Protein AF-W1X911-F1 (afdb_monomer_lite)

Sequence (103 aa):
KDTAEAIYVAGHHKVVYITPKIQFSIGNFTILPFELEHDVPNVGFLITDGEEKLLYITDTYYCRYTFKDVNHIMVECNHSYEILNQRVDDGCLHEKRMERLIQ

Secondary structure (DSSP, 8-state):
--HHHHTT-TT-TT-----TT--EEETTEEEEEEEEBSSS-EEEEEEE-SS-EEEEE-S-SB-----SS-SEEEE-----HHHHHHHHHTTSS-HHHHHHHH-

Foldseek 3Di:
DDPCVVVVNPPPPPDDDDDAQDWDDDVLKIKHWHFAADPDTDTWIWIDSPPAIETEAEDHPDDPDDDPRHPYYHYDDQDDPVVLVVCVVVVNDPPVVSVVSND

Radius of gyration: 17.58 Å; chains: 1; bounding box: 40×35×45 Å

pLDDT: mean 91.87, std 7.04, range [58.38, 98.5]

Structure (mmCIF, N/CA/C/O backbone):
data_AF-W1X911-F1
#
_entry.id   AF-W1X911-F1
#
loop_
_atom_site.group_PDB
_atom_site.id
_atom_site.type_symbol
_atom_site.label_atom_id
_atom_site.label_alt_id
_atom_site.label_comp_id
_atom_site.label_asym_id
_atom_site.label_entity_id
_atom_site.label_seq_id
_atom_site.pdbx_PDB_ins_code
_atom_site.Cartn_x
_atom_site.Cartn_y
_atom_site.Cartn_z
_atom_site.occupancy
_atom_site.B_iso_or_equiv
_atom_site.auth_seq_id
_atom_site.auth_comp_id
_atom_site.auth_asym_id
_atom_site.auth_atom_id
_atom_site.pdbx_PDB_model_num
ATOM 1 N N . LYS A 1 1 ? 15.093 13.286 5.833 1.00 58.38 1 LYS A N 1
ATOM 2 C CA . LYS A 1 1 ? 14.001 14.240 6.125 1.00 58.38 1 LYS A CA 1
ATOM 3 C C . LYS A 1 1 ? 12.710 13.496 5.894 1.00 58.38 1 LYS A C 1
ATOM 5 O O . LYS A 1 1 ? 12.629 12.807 4.882 1.00 58.38 1 LYS A O 1
ATOM 10 N N . ASP A 1 2 ? 11.786 13.575 6.838 1.00 81.44 2 ASP A N 1
ATOM 11 C CA . ASP A 1 2 ? 10.447 13.002 6.682 1.00 81.44 2 ASP A CA 1
ATOM 12 C C . ASP A 1 2 ? 9.695 13.741 5.555 1.00 81.44 2 ASP A C 1
ATOM 14 O O . ASP A 1 2 ? 9.992 14.909 5.277 1.00 81.44 2 ASP A O 1
ATOM 18 N N . THR A 1 3 ? 8.744 13.083 4.888 1.00 89.25 3 THR A N 1
ATOM 19 C CA . THR A 1 3 ? 7.924 13.659 3.809 1.00 89.25 3 THR A CA 1
ATOM 20 C C . THR A 1 3 ? 7.336 15.018 4.189 1.00 89.25 3 THR A C 1
ATOM 22 O O . THR A 1 3 ? 7.410 15.957 3.396 1.00 89.25 3 THR A O 1
ATOM 25 N N . ALA A 1 4 ? 6.816 15.166 5.413 1.00 92.69 4 ALA A N 1
ATOM 26 C CA . ALA A 1 4 ? 6.211 16.425 5.858 1.00 92.69 4 ALA A CA 1
ATOM 27 C C . ALA A 1 4 ? 7.231 17.577 5.945 1.00 92.69 4 ALA A C 1
ATOM 29 O O . ALA A 1 4 ? 6.908 18.729 5.642 1.00 92.69 4 ALA A O 1
ATOM 30 N N . GLU A 1 5 ? 8.473 17.279 6.332 1.00 93.19 5 GLU A N 1
ATOM 31 C CA . GLU A 1 5 ? 9.566 18.258 6.345 1.00 93.19 5 GLU A CA 1
ATOM 32 C C . GLU A 1 5 ? 10.018 18.603 4.926 1.00 93.19 5 GLU A C 1
ATOM 34 O O . GLU A 1 5 ? 10.292 19.766 4.630 1.00 93.19 5 GLU A O 1
ATOM 39 N N . ALA A 1 6 ? 10.104 17.596 4.050 1.00 92.50 6 ALA A N 1
ATOM 40 C CA . ALA A 1 6 ? 10.578 17.751 2.678 1.00 92.50 6 ALA A CA 1
ATOM 41 C C . ALA A 1 6 ? 9.680 18.680 1.849 1.00 92.50 6 ALA A C 1
ATOM 43 O O . ALA A 1 6 ? 10.188 19.422 1.011 1.00 92.50 6 ALA A O 1
ATOM 44 N N . ILE A 1 7 ? 8.371 18.674 2.119 1.00 94.19 7 ILE A N 1
ATOM 45 C CA . ILE A 1 7 ? 7.391 19.537 1.443 1.00 94.19 7 ILE A CA 1
ATOM 46 C C . ILE A 1 7 ? 6.990 20.772 2.271 1.00 94.19 7 ILE A C 1
ATOM 48 O O . ILE A 1 7 ? 6.048 21.468 1.906 1.00 94.19 7 ILE A O 1
ATOM 52 N N . TYR A 1 8 ? 7.710 21.073 3.360 1.00 94.50 8 TYR A N 1
ATOM 53 C CA . TYR A 1 8 ? 7.522 22.267 4.203 1.00 94.50 8 TYR A CA 1
ATOM 54 C C . TYR A 1 8 ? 6.139 22.395 4.871 1.00 94.50 8 TYR A C 1
ATOM 56 O O . TYR A 1 8 ? 5.646 23.501 5.083 1.00 94.50 8 TYR A O 1
AT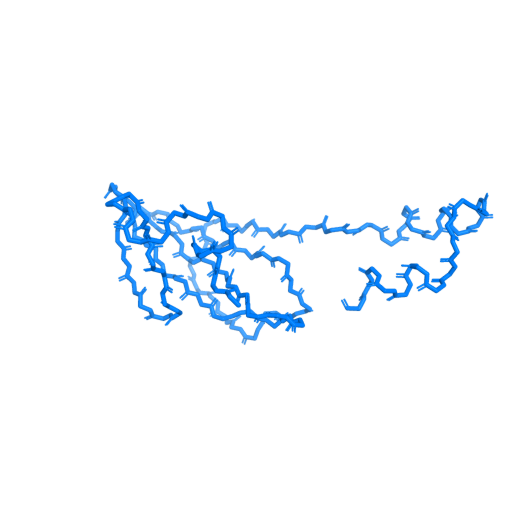OM 64 N N . VAL A 1 9 ? 5.518 21.270 5.237 1.00 95.12 9 VAL A N 1
ATOM 65 C CA . VAL A 1 9 ? 4.207 21.240 5.922 1.00 95.12 9 VAL A CA 1
ATOM 66 C C . VAL A 1 9 ? 4.270 20.656 7.333 1.00 95.12 9 VAL A C 1
ATOM 68 O O . VAL A 1 9 ? 3.235 20.494 7.975 1.00 95.12 9 VAL A O 1
ATOM 71 N N . ALA A 1 10 ? 5.462 20.335 7.839 1.00 93.31 10 ALA A N 1
ATOM 72 C CA . ALA A 1 10 ? 5.632 19.793 9.184 1.00 93.31 10 ALA A CA 1
ATOM 73 C C . ALA A 1 10 ? 4.958 20.683 10.251 1.00 93.31 10 ALA A C 1
ATOM 75 O O . ALA A 1 10 ? 5.137 21.900 10.269 1.00 93.31 10 ALA A O 1
ATOM 76 N N . GLY A 1 11 ? 4.159 20.068 11.129 1.00 91.25 11 GLY A N 1
ATOM 77 C CA . GLY A 1 11 ? 3.393 20.764 12.170 1.00 91.25 11 GLY A CA 1
ATOM 78 C C . GLY A 1 11 ? 2.088 21.420 11.698 1.00 91.25 11 GLY A C 1
ATOM 79 O O . GLY A 1 11 ? 1.343 21.951 12.522 1.00 91.25 11 GLY A O 1
ATOM 80 N N . HIS A 1 12 ? 1.761 21.379 10.402 1.00 94.06 12 HIS A N 1
ATOM 81 C CA . HIS A 1 12 ? 0.484 21.893 9.915 1.00 94.06 12 HIS A CA 1
ATOM 82 C C . HIS A 1 12 ? -0.677 21.000 10.389 1.00 94.06 12 HIS A C 1
ATOM 84 O O . HIS A 1 12 ? -0.641 19.784 10.235 1.00 94.06 12 HIS A O 1
ATOM 90 N N . HIS A 1 13 ? -1.754 21.604 10.901 1.00 90.81 13 HIS A N 1
ATOM 91 C CA . HIS A 1 13 ? -2.895 20.912 11.535 1.00 90.81 13 HIS A CA 1
ATOM 92 C C . HIS A 1 13 ? -3.634 19.881 10.658 1.00 90.81 13 HIS A C 1
ATOM 94 O O . HIS A 1 13 ? -4.435 19.106 11.167 1.00 90.81 13 HIS A O 1
ATOM 100 N N . LYS A 1 14 ? -3.407 19.897 9.340 1.00 89.81 14 LYS A N 1
ATOM 101 C CA . LYS A 1 14 ? -3.989 18.938 8.382 1.00 89.81 14 LYS A CA 1
ATOM 102 C C . LYS A 1 14 ? -3.078 17.754 8.061 1.00 89.81 14 LYS A C 1
ATOM 104 O O . LYS A 1 14 ? -3.486 16.876 7.309 1.00 89.81 14 LYS A O 1
ATOM 109 N N . VAL A 1 15 ? -1.842 17.753 8.556 1.00 92.25 15 VAL A N 1
ATOM 110 C CA . VAL A 1 15 ? -0.909 16.652 8.319 1.00 92.25 15 VAL A CA 1
ATOM 111 C C . VAL A 1 15 ? -1.302 15.482 9.202 1.00 92.25 15 VAL A C 1
ATOM 113 O O . VAL A 1 15 ? -1.433 15.622 10.416 1.00 92.25 15 VAL A O 1
ATOM 116 N N . VAL A 1 16 ? -1.471 14.324 8.575 1.00 91.25 16 VAL A N 1
ATOM 117 C CA . VAL A 1 16 ? -1.693 13.056 9.263 1.00 91.25 16 VAL A CA 1
ATOM 118 C C . VAL A 1 16 ? -0.381 12.292 9.236 1.00 91.25 16 VAL A C 1
ATOM 120 O O . VAL A 1 16 ? 0.065 11.844 8.183 1.00 91.25 16 VAL A O 1
ATOM 123 N N . TYR A 1 17 ? 0.245 12.173 10.401 1.00 92.06 17 TYR A N 1
ATOM 124 C CA . TYR A 1 17 ? 1.427 11.340 10.571 1.00 92.06 17 TYR A CA 1
ATOM 125 C C . TYR A 1 17 ? 0.982 9.893 10.737 1.00 92.06 17 TYR A C 1
ATOM 127 O O . TYR A 1 17 ? 0.187 9.579 11.623 1.00 92.06 17 TYR A O 1
ATOM 135 N N . ILE A 1 18 ? 1.488 9.021 9.873 1.00 94.00 18 ILE A N 1
ATOM 136 C CA . ILE A 1 18 ? 1.161 7.599 9.887 1.00 94.00 18 ILE A CA 1
ATOM 137 C C . ILE A 1 18 ? 2.316 6.813 10.496 1.00 94.00 18 ILE A C 1
ATOM 139 O O . ILE A 1 18 ? 3.485 7.127 10.292 1.00 94.00 18 ILE A O 1
ATOM 143 N N . THR A 1 19 ? 1.989 5.782 11.264 1.00 94.38 19 THR A N 1
ATOM 144 C CA . THR A 1 19 ? 2.966 4.835 11.805 1.00 94.38 19 THR A CA 1
ATOM 145 C C . THR A 1 19 ? 2.493 3.434 11.448 1.00 94.38 19 THR A C 1
ATOM 147 O O . THR A 1 19 ? 1.336 3.119 11.736 1.00 94.38 19 THR A O 1
ATOM 150 N N . PRO A 1 20 ? 3.335 2.594 10.820 1.00 96.00 20 PRO A N 1
ATOM 151 C CA . PRO A 1 20 ? 2.960 1.225 10.493 1.00 96.00 20 PRO A CA 1
ATOM 152 C C . PRO A 1 20 ? 2.383 0.491 11.703 1.00 96.00 20 PRO A C 1
ATOM 154 O O . PRO A 1 20 ? 2.853 0.656 12.829 1.00 96.00 20 PRO A O 1
ATOM 157 N N . LYS A 1 21 ? 1.351 -0.318 11.459 1.00 96.25 21 LYS A N 1
ATOM 158 C CA . LYS A 1 21 ? 0.607 -1.104 12.453 1.00 96.25 21 LYS A CA 1
ATOM 159 C C . LYS A 1 21 ? -0.209 -0.290 13.463 1.00 96.25 21 LYS A C 1
ATOM 161 O O . LYS A 1 21 ? -0.869 -0.889 14.309 1.00 96.25 21 LYS A O 1
ATOM 166 N N . ILE A 1 22 ? -0.224 1.040 13.363 1.00 97.62 22 ILE A N 1
ATOM 167 C CA . ILE A 1 22 ? -1.104 1.900 14.158 1.00 97.62 22 ILE A CA 1
ATOM 168 C C . ILE A 1 22 ? -2.279 2.333 13.288 1.00 97.62 22 ILE A C 1
ATOM 170 O O . ILE A 1 22 ? -2.125 3.072 12.318 1.00 97.62 22 ILE A O 1
ATOM 174 N N . GLN A 1 23 ? -3.461 1.843 13.646 1.00 97.19 23 GLN A N 1
ATOM 175 C CA . GLN A 1 23 ? -4.697 2.147 12.944 1.00 97.19 23 GLN A CA 1
ATOM 176 C C . GLN A 1 23 ? -5.179 3.566 13.261 1.00 97.19 23 GLN A C 1
ATOM 178 O O . GLN A 1 23 ? -5.052 4.045 14.389 1.00 97.19 23 GLN A O 1
ATOM 183 N N . PHE A 1 24 ? -5.777 4.219 12.271 1.00 97.31 24 PHE A N 1
ATOM 184 C CA . PHE A 1 24 ? -6.447 5.506 12.434 1.00 97.31 24 PHE A CA 1
ATOM 185 C C . PHE A 1 24 ? -7.685 5.575 11.540 1.00 97.31 24 PHE A C 1
ATOM 187 O O . PHE A 1 24 ? -7.886 4.721 10.675 1.00 97.31 24 PHE A O 1
ATOM 194 N N . SER A 1 25 ? -8.514 6.597 11.740 1.00 96.75 25 SER A N 1
ATOM 195 C CA . SER A 1 25 ? -9.738 6.785 10.964 1.00 96.75 25 SER A CA 1
ATOM 196 C C . SER A 1 25 ? -9.754 8.139 10.268 1.00 96.75 25 SER A C 1
ATOM 198 O O . SER A 1 25 ? -9.339 9.149 10.839 1.00 96.75 25 SER A O 1
ATOM 200 N N . ILE A 1 26 ? -10.262 8.160 9.037 1.00 94.94 26 ILE A N 1
ATOM 201 C CA . ILE A 1 26 ? -10.567 9.378 8.281 1.00 94.94 26 ILE A CA 1
ATOM 202 C C . ILE A 1 26 ? -12.001 9.248 7.769 1.00 94.94 26 ILE A C 1
ATOM 204 O O . ILE A 1 26 ? -12.296 8.413 6.915 1.00 94.94 26 ILE A O 1
ATOM 208 N N . GLY A 1 27 ? -12.901 10.083 8.291 1.00 95.31 27 GLY A N 1
ATOM 209 C CA . GLY A 1 27 ? -14.331 9.949 8.017 1.00 95.31 27 GLY A CA 1
ATOM 210 C C . GLY A 1 27 ? -14.839 8.574 8.458 1.00 95.31 27 GLY A C 1
ATOM 211 O O . GLY A 1 27 ? -14.624 8.180 9.601 1.00 95.31 27 GLY A O 1
ATOM 212 N N . ASN A 1 28 ? -15.469 7.845 7.537 1.00 96.69 28 ASN A N 1
ATOM 213 C CA . ASN A 1 28 ? -15.996 6.499 7.785 1.00 96.69 28 ASN A CA 1
ATOM 214 C C . ASN A 1 28 ? -14.965 5.390 7.534 1.00 96.69 28 ASN A C 1
ATOM 216 O O . ASN A 1 28 ? -15.255 4.221 7.766 1.00 96.69 28 ASN A O 1
ATOM 220 N N . PHE A 1 29 ? -13.769 5.736 7.054 1.00 97.81 29 PHE A N 1
ATOM 221 C CA . PHE A 1 29 ? -12.740 4.752 6.761 1.00 97.81 29 PHE A CA 1
ATOM 222 C C . PHE A 1 29 ? -11.852 4.522 7.967 1.00 97.81 29 PHE A C 1
ATOM 224 O O . PHE A 1 29 ? -11.370 5.463 8.600 1.00 97.81 29 PHE A O 1
ATOM 231 N N . THR A 1 30 ? -11.571 3.254 8.220 1.00 98.12 30 THR A N 1
ATOM 232 C CA . THR A 1 30 ? -10.550 2.810 9.150 1.00 98.12 30 THR A CA 1
ATOM 233 C C . THR A 1 30 ? -9.362 2.285 8.351 1.00 98.12 30 THR A C 1
ATOM 235 O O . THR A 1 30 ? -9.512 1.425 7.484 1.00 98.12 30 THR A O 1
ATOM 238 N N . ILE A 1 31 ? -8.181 2.833 8.624 1.00 98.38 31 ILE A N 1
ATOM 239 C CA . ILE A 1 31 ? -6.971 2.667 7.821 1.00 98.38 31 ILE A CA 1
ATOM 240 C C . ILE A 1 31 ? -5.881 2.061 8.702 1.00 98.38 31 ILE A C 1
ATOM 242 O O . ILE A 1 31 ? -5.510 2.628 9.729 1.00 98.38 31 ILE A O 1
ATOM 246 N N . LEU A 1 32 ? -5.360 0.909 8.289 1.00 98.06 32 LEU A N 1
ATOM 247 C CA . LEU A 1 32 ? -4.214 0.244 8.897 1.00 98.06 32 LEU A CA 1
ATOM 248 C C . LEU A 1 32 ? -3.031 0.281 7.918 1.00 98.06 32 LEU A C 1
ATOM 250 O O . LEU A 1 32 ? -3.004 -0.510 6.972 1.00 98.06 32 LEU A O 1
ATOM 254 N N . PRO A 1 33 ? -2.052 1.177 8.118 1.00 97.94 33 PRO A N 1
ATOM 255 C CA . PRO A 1 33 ? -0.802 1.129 7.375 1.00 97.94 33 PRO A CA 1
ATOM 256 C C . PRO A 1 33 ? 0.046 -0.068 7.829 1.00 97.94 33 PRO A C 1
ATOM 258 O O . PRO A 1 33 ? 0.040 -0.431 9.008 1.00 97.94 33 PRO A O 1
ATOM 261 N N . PHE A 1 34 ? 0.819 -0.658 6.926 1.00 97.62 34 PHE A N 1
ATOM 262 C CA . PHE A 1 34 ? 1.777 -1.728 7.224 1.00 97.62 34 PHE A CA 1
ATOM 263 C C . PHE A 1 34 ? 3.041 -1.558 6.384 1.00 97.62 34 PHE A C 1
ATOM 265 O O . PHE A 1 34 ? 3.018 -0.908 5.343 1.00 97.62 34 PHE A O 1
ATOM 272 N N . GLU A 1 35 ? 4.154 -2.117 6.849 1.00 97.06 35 GLU A N 1
ATOM 273 C CA . GLU A 1 35 ? 5.444 -1.983 6.174 1.00 97.06 35 GLU A CA 1
ATOM 274 C C . GLU A 1 35 ? 5.464 -2.735 4.835 1.00 97.06 35 GLU A C 1
ATOM 276 O O . GLU A 1 35 ? 4.930 -3.840 4.716 1.00 97.06 35 GLU A O 1
ATOM 281 N N . LEU A 1 36 ? 6.117 -2.149 3.838 1.00 96.06 36 LEU A N 1
ATOM 282 C CA . LEU A 1 36 ? 6.434 -2.805 2.572 1.00 96.06 36 LEU A CA 1
ATOM 283 C C . LEU A 1 36 ? 7.948 -2.860 2.364 1.00 96.06 36 LEU A C 1
ATOM 285 O O . LEU A 1 36 ? 8.699 -2.104 2.980 1.00 96.06 36 LEU A O 1
ATOM 289 N N . GLU A 1 37 ? 8.392 -3.772 1.500 1.00 92.56 37 GLU A N 1
ATOM 290 C CA . GLU A 1 37 ? 9.809 -3.938 1.177 1.00 92.56 37 GLU A CA 1
ATOM 291 C C . GLU A 1 37 ? 10.175 -3.055 -0.016 1.00 92.56 37 GLU A C 1
ATOM 293 O O . GLU A 1 37 ? 9.677 -3.275 -1.122 1.00 92.56 37 GLU A O 1
ATOM 298 N N . HIS A 1 38 ? 11.027 -2.059 0.213 1.00 89.62 38 HIS A N 1
ATOM 299 C CA . HIS A 1 38 ? 11.558 -1.160 -0.811 1.00 89.62 38 HIS A CA 1
ATOM 300 C C . HIS A 1 38 ? 12.928 -0.615 -0.359 1.00 89.62 38 HIS A C 1
ATOM 302 O O . HIS A 1 38 ? 13.322 -0.800 0.796 1.00 89.62 38 HIS A O 1
ATOM 308 N N . ASP A 1 39 ? 13.675 0.055 -1.241 1.00 86.69 39 ASP A N 1
ATOM 309 C CA . ASP A 1 39 ? 14.966 0.690 -0.897 1.00 86.69 39 ASP A CA 1
ATOM 310 C C . ASP A 1 39 ? 14.859 1.840 0.128 1.00 86.69 39 ASP A C 1
ATOM 312 O O . ASP A 1 39 ? 15.851 2.218 0.759 1.00 86.69 39 ASP A O 1
ATOM 316 N N . VAL A 1 40 ? 13.653 2.369 0.331 1.00 88.31 40 VAL A N 1
ATOM 317 C CA . VAL A 1 40 ? 13.319 3.432 1.279 1.00 88.31 40 VAL A CA 1
ATOM 318 C C . VAL A 1 40 ? 12.128 3.012 2.140 1.00 88.31 40 VAL A C 1
ATOM 320 O O . VAL A 1 40 ? 11.367 2.131 1.738 1.00 88.31 40 VAL A O 1
ATOM 323 N N . PRO A 1 41 ? 11.921 3.630 3.321 1.00 89.94 41 PRO A N 1
ATOM 324 C CA . PRO A 1 41 ? 10.725 3.379 4.116 1.00 89.94 41 PRO A CA 1
ATOM 325 C C . PRO A 1 41 ? 9.459 3.566 3.275 1.00 89.94 41 PRO A C 1
ATOM 327 O O . PRO A 1 41 ? 9.186 4.670 2.803 1.00 89.94 41 PRO A O 1
ATOM 330 N N . ASN A 1 42 ? 8.696 2.489 3.107 1.00 92.50 42 ASN A N 1
ATOM 331 C CA . ASN A 1 42 ? 7.452 2.493 2.356 1.00 92.50 42 ASN A CA 1
ATOM 332 C C . ASN A 1 42 ? 6.358 1.709 3.094 1.00 92.50 42 ASN A C 1
ATOM 334 O O . ASN A 1 42 ? 6.633 0.871 3.961 1.00 92.50 42 ASN A O 1
ATOM 338 N N . VAL A 1 43 ? 5.104 2.017 2.773 1.00 96.00 43 VAL A N 1
ATOM 339 C CA . VAL A 1 43 ? 3.927 1.457 3.432 1.00 96.00 43 VAL A CA 1
ATOM 340 C C . VAL A 1 43 ? 2.821 1.120 2.442 1.00 96.00 43 VAL A C 1
ATOM 342 O O . VAL A 1 43 ? 2.556 1.861 1.496 1.00 96.00 43 VAL A O 1
ATOM 345 N N . GLY A 1 44 ? 2.142 0.010 2.716 1.00 97.62 44 GLY A N 1
ATOM 346 C CA . GLY A 1 44 ? 0.847 -0.334 2.142 1.00 97.62 44 GLY A CA 1
ATOM 347 C C . GLY A 1 44 ? -0.271 -0.025 3.132 1.00 97.62 44 GLY A C 1
ATOM 348 O O . GLY A 1 44 ? -0.020 0.279 4.301 1.00 97.62 44 GLY A O 1
ATOM 349 N N . PHE A 1 45 ? -1.518 -0.111 2.675 1.00 98.19 45 PHE A N 1
ATOM 350 C CA . PHE A 1 45 ? -2.686 0.239 3.477 1.00 98.19 45 PHE A CA 1
ATOM 351 C C . PHE A 1 45 ? -3.768 -0.825 3.375 1.00 98.19 45 PHE A C 1
ATOM 353 O O . PHE A 1 45 ? -4.158 -1.238 2.287 1.00 98.19 45 PHE A O 1
ATOM 360 N N . LEU A 1 46 ? -4.292 -1.237 4.523 1.00 98.25 46 LEU A N 1
ATOM 361 C CA . LEU A 1 46 ? -5.533 -1.987 4.610 1.00 98.25 46 LEU A CA 1
ATOM 362 C C . LEU A 1 46 ? -6.628 -1.022 5.054 1.00 98.25 46 LEU A C 1
ATOM 364 O O . LEU A 1 46 ? -6.571 -0.475 6.155 1.00 98.25 46 LEU A O 1
ATOM 368 N N . ILE A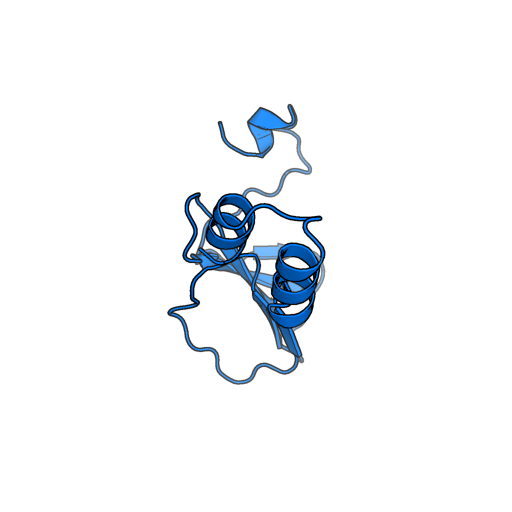 1 47 ? -7.595 -0.782 4.182 1.00 98.38 47 ILE A N 1
ATOM 369 C CA . ILE A 1 47 ? -8.627 0.237 4.348 1.00 98.38 47 ILE A CA 1
ATOM 370 C C . ILE A 1 47 ? -9.976 -0.467 4.404 1.00 98.38 47 ILE A C 1
ATOM 372 O O . ILE A 1 47 ? -10.237 -1.372 3.617 1.00 98.38 47 ILE A O 1
ATOM 376 N N . THR A 1 48 ? -10.841 -0.068 5.326 1.00 98.06 48 THR A N 1
ATOM 377 C CA . THR A 1 48 ? -12.206 -0.596 5.414 1.00 98.06 48 THR A CA 1
ATOM 378 C C . THR A 1 48 ? -13.185 0.492 5.816 1.00 98.06 48 THR A C 1
ATOM 380 O O . THR A 1 48 ? -12.830 1.390 6.578 1.00 98.06 48 THR A O 1
ATOM 383 N N . ASP A 1 49 ? -14.410 0.413 5.315 1.00 97.31 49 ASP A N 1
ATOM 384 C CA . ASP A 1 49 ? -15.554 1.215 5.767 1.00 97.31 49 ASP A CA 1
ATOM 385 C C . ASP A 1 49 ? -16.428 0.477 6.802 1.00 97.31 49 ASP A C 1
ATOM 387 O O . ASP A 1 49 ? -17.441 1.006 7.253 1.00 97.31 49 ASP A O 1
ATOM 391 N N . GLY A 1 50 ? -16.018 -0.731 7.207 1.00 96.00 50 GLY A N 1
ATOM 392 C CA . GLY A 1 50 ? -16.767 -1.622 8.094 1.00 96.00 50 GLY A CA 1
ATOM 393 C C . GLY A 1 50 ? -17.535 -2.728 7.365 1.00 96.00 50 GLY A C 1
ATOM 394 O O . GLY A 1 50 ? -17.865 -3.728 8.002 1.00 96.00 50 GLY A O 1
ATOM 395 N N . GLU A 1 51 ? -17.761 -2.597 6.056 1.00 97.00 51 GLU A N 1
ATOM 396 C CA . GLU A 1 51 ? -18.447 -3.598 5.229 1.00 97.00 51 GLU A CA 1
ATOM 397 C C . GLU A 1 51 ? -17.486 -4.245 4.228 1.00 97.00 51 GLU A C 1
ATOM 399 O O . GLU A 1 51 ? -17.378 -5.473 4.170 1.00 97.00 51 GLU A O 1
ATOM 404 N N . GLU A 1 52 ? -16.739 -3.427 3.486 1.00 97.75 52 GLU A N 1
ATOM 405 C CA . GLU A 1 52 ? -15.746 -3.875 2.516 1.00 97.75 52 GLU A CA 1
ATOM 406 C C . GLU A 1 52 ? -14.321 -3.542 2.962 1.00 97.75 52 GLU A C 1
ATOM 408 O O . GLU A 1 52 ? -14.054 -2.626 3.749 1.00 97.75 52 GLU A O 1
ATOM 413 N N . LYS A 1 53 ? -13.367 -4.316 2.443 1.00 98.31 53 LYS A N 1
ATOM 414 C CA . LYS A 1 53 ? -11.943 -4.171 2.726 1.00 98.31 53 LYS A CA 1
ATOM 415 C C . LYS A 1 53 ? -11.146 -4.040 1.438 1.00 98.31 53 LYS A C 1
ATOM 417 O O . LYS A 1 53 ? -11.145 -4.939 0.597 1.00 98.31 53 LYS A O 1
ATOM 422 N N . LEU A 1 54 ? -10.431 -2.930 1.327 1.00 98.38 54 LEU A N 1
ATOM 423 C CA . LEU A 1 54 ? -9.473 -2.631 0.277 1.00 98.38 54 LEU A CA 1
ATOM 424 C C . LEU A 1 54 ? -8.053 -2.863 0.799 1.00 98.38 54 LEU A C 1
ATOM 426 O O . LEU A 1 54 ? -7.633 -2.261 1.787 1.00 98.38 54 LEU A O 1
ATOM 430 N N . LEU A 1 55 ? -7.297 -3.704 0.104 1.00 98.44 55 LEU A N 1
ATOM 431 C CA . LEU A 1 55 ? -5.851 -3.796 0.243 1.00 98.44 55 LEU A CA 1
ATOM 432 C C . LEU A 1 55 ? -5.199 -2.925 -0.830 1.00 98.44 55 LEU A C 1
ATOM 434 O O . LEU A 1 55 ? -5.344 -3.208 -2.017 1.00 98.44 55 LEU A O 1
ATOM 438 N N . TYR A 1 56 ? -4.468 -1.896 -0.415 1.00 98.06 56 TYR A N 1
ATOM 439 C CA . TYR A 1 56 ? -3.669 -1.061 -1.301 1.00 98.06 56 TYR A CA 1
ATOM 440 C C . TYR A 1 56 ? -2.174 -1.318 -1.083 1.00 98.06 56 TYR A C 1
ATOM 442 O O . TYR A 1 56 ? -1.630 -1.039 -0.013 1.00 98.06 56 TYR A O 1
ATOM 450 N N . ILE A 1 57 ? -1.523 -1.867 -2.105 1.00 97.25 57 ILE A N 1
ATOM 451 C CA . ILE A 1 57 ? -0.088 -2.143 -2.165 1.00 97.25 57 ILE A CA 1
ATOM 452 C C . ILE A 1 57 ? 0.558 -1.078 -3.051 1.00 97.25 57 ILE A C 1
ATOM 454 O O . ILE A 1 57 ? 0.277 -1.009 -4.247 1.00 97.25 57 ILE A O 1
ATOM 458 N N . THR A 1 58 ? 1.396 -0.240 -2.450 1.00 94.69 58 THR A N 1
ATOM 459 C CA . THR A 1 58 ? 2.260 0.712 -3.163 1.00 94.69 58 THR A CA 1
ATOM 460 C C . THR A 1 58 ? 3.523 0.003 -3.666 1.00 94.69 58 THR A C 1
ATOM 462 O O . THR A 1 58 ? 3.678 -1.203 -3.452 1.00 94.69 58 THR A O 1
ATOM 465 N N . ASP A 1 59 ? 4.415 0.744 -4.324 1.00 91.50 59 ASP A N 1
ATOM 466 C CA . ASP A 1 59 ? 5.663 0.243 -4.901 1.00 91.50 59 ASP A CA 1
ATOM 467 C C . ASP A 1 59 ? 6.455 -0.633 -3.925 1.00 91.50 59 ASP A C 1
ATOM 469 O O . ASP A 1 59 ? 6.905 -0.197 -2.862 1.00 91.50 59 ASP A O 1
ATOM 473 N N . THR A 1 60 ? 6.607 -1.909 -4.247 1.00 91.50 60 THR A N 1
ATOM 474 C CA . THR A 1 60 ? 7.300 -2.847 -3.371 1.00 91.50 60 THR A CA 1
ATOM 475 C C . THR A 1 60 ? 7.880 -3.997 -4.167 1.00 91.50 60 THR A C 1
ATOM 477 O O . THR A 1 60 ? 7.240 -4.520 -5.078 1.00 91.50 60 THR A O 1
ATOM 480 N N . TYR A 1 61 ? 9.061 -4.455 -3.756 1.00 87.94 61 TYR A N 1
ATOM 481 C CA . TYR A 1 61 ? 9.671 -5.666 -4.302 1.00 87.94 61 TYR A CA 1
ATOM 482 C C . TYR A 1 61 ? 8.841 -6.904 -3.957 1.00 87.94 61 TYR A C 1
ATOM 484 O O . TYR A 1 61 ? 8.723 -7.845 -4.740 1.00 87.94 61 TYR A O 1
ATOM 492 N N . TYR A 1 62 ? 8.287 -6.924 -2.741 1.00 88.75 62 TYR A N 1
ATOM 493 C CA . TYR A 1 62 ? 7.553 -8.062 -2.213 1.00 88.75 62 TYR A CA 1
ATOM 494 C C . TYR A 1 62 ? 6.711 -7.673 -0.995 1.00 88.75 62 TYR A C 1
ATOM 496 O O . TYR A 1 62 ? 7.170 -6.976 -0.092 1.00 88.75 62 TYR A O 1
ATOM 504 N N . CYS A 1 63 ? 5.497 -8.221 -0.905 1.00 93.69 63 CYS A N 1
ATOM 505 C CA . CYS A 1 63 ? 4.666 -8.118 0.289 1.00 93.69 63 CYS A CA 1
ATOM 506 C C . CYS A 1 63 ? 4.761 -9.403 1.126 1.00 93.69 63 CYS A C 1
ATOM 508 O O . CYS A 1 63 ? 4.266 -10.455 0.727 1.00 93.69 63 CYS A O 1
ATOM 510 N N . ARG A 1 64 ? 5.362 -9.315 2.321 1.00 94.38 64 ARG A N 1
ATOM 511 C CA . ARG A 1 64 ? 5.513 -10.460 3.246 1.00 94.38 64 ARG A CA 1
ATOM 512 C C . ARG A 1 64 ? 4.248 -10.836 4.018 1.00 94.38 64 ARG A C 1
ATOM 514 O O . ARG A 1 64 ? 4.211 -11.888 4.657 1.00 94.38 64 ARG A O 1
ATOM 521 N N . TYR A 1 65 ? 3.260 -9.952 4.036 1.00 95.56 65 TYR A N 1
ATOM 522 C CA . TYR A 1 65 ? 2.045 -10.119 4.820 1.00 95.56 65 TYR A CA 1
ATOM 523 C C . TYR A 1 65 ? 0.972 -10.846 4.014 1.00 95.56 65 TYR A C 1
ATOM 525 O O . TYR A 1 65 ? 0.924 -10.775 2.790 1.00 95.56 65 TYR A O 1
ATOM 533 N N . THR A 1 66 ? 0.083 -11.539 4.721 1.00 95.31 66 THR A N 1
ATOM 534 C CA . THR A 1 66 ? -1.104 -12.156 4.128 1.00 95.31 66 THR A CA 1
ATOM 535 C C . THR A 1 66 ? -2.346 -11.530 4.734 1.00 95.31 66 THR A C 1
ATOM 537 O O . THR A 1 66 ? -2.378 -11.198 5.921 1.00 95.31 66 THR A O 1
ATOM 540 N N . PHE A 1 67 ? -3.373 -11.364 3.909 1.00 95.81 67 PHE A N 1
ATOM 541 C CA . PHE A 1 67 ? -4.607 -10.687 4.284 1.00 95.81 67 PHE A CA 1
ATOM 542 C C . PHE A 1 67 ? -5.782 -11.625 4.033 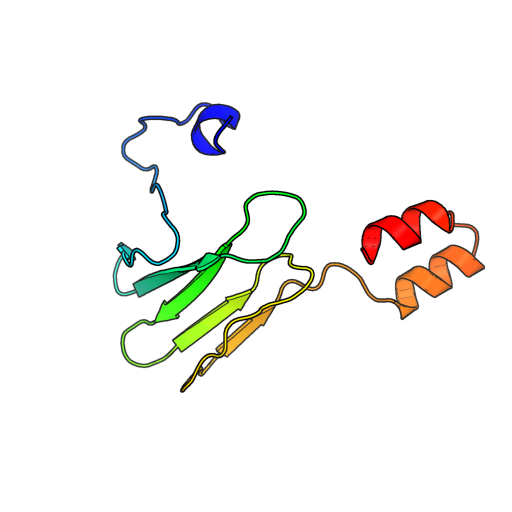1.00 95.81 67 PHE A C 1
ATOM 544 O O . PHE A 1 67 ? -5.810 -12.351 3.041 1.00 95.81 67 PHE A O 1
ATOM 551 N N . LYS A 1 68 ? -6.743 -11.626 4.956 1.00 94.56 68 LYS A N 1
ATOM 552 C CA . LYS A 1 68 ? -7.982 -12.402 4.845 1.00 94.56 68 LYS A CA 1
ATOM 553 C C . LYS A 1 68 ? -9.150 -11.468 4.590 1.00 94.56 68 LYS A C 1
ATOM 555 O O . LYS A 1 68 ? -9.125 -10.324 5.056 1.00 94.56 68 LYS A O 1
ATOM 560 N N . ASP A 1 69 ? -10.162 -11.980 3.898 1.00 95.69 69 ASP A N 1
ATOM 561 C CA . ASP A 1 69 ? -11.441 -11.301 3.674 1.00 95.69 69 ASP A CA 1
ATOM 562 C C . ASP A 1 69 ? -11.232 -9.897 3.092 1.00 95.69 69 ASP A C 1
ATOM 564 O O . ASP A 1 69 ? -11.592 -8.892 3.705 1.00 95.69 69 ASP A O 1
ATOM 568 N N . VAL A 1 70 ? -10.509 -9.838 1.971 1.00 97.56 70 VAL A N 1
ATOM 569 C CA . VAL A 1 70 ? -10.272 -8.616 1.199 1.00 97.56 70 VAL A CA 1
ATOM 570 C C . VAL A 1 70 ? -11.228 -8.625 0.013 1.00 97.56 70 VAL A C 1
ATOM 572 O O . VAL A 1 70 ? -11.263 -9.600 -0.736 1.00 97.56 70 VAL A O 1
ATOM 575 N N . ASN A 1 71 ? -11.992 -7.549 -0.148 1.00 98.50 71 ASN A N 1
ATOM 576 C CA . ASN A 1 71 ? -12.945 -7.378 -1.244 1.00 98.50 71 ASN A CA 1
ATOM 577 C C . ASN A 1 71 ? -12.238 -6.853 -2.494 1.00 98.50 71 ASN A C 1
ATOM 579 O O . ASN A 1 71 ? -12.466 -7.351 -3.592 1.00 98.50 71 ASN A O 1
ATOM 583 N N . HIS A 1 72 ? -11.344 -5.878 -2.307 1.00 98.19 72 HIS A N 1
ATOM 584 C CA . HIS A 1 72 ? -10.662 -5.181 -3.394 1.00 98.19 72 HIS A CA 1
ATOM 585 C C . HIS A 1 72 ? -9.157 -5.177 -3.166 1.00 98.19 72 HIS A C 1
ATOM 587 O O . HIS A 1 72 ? -8.693 -4.944 -2.051 1.00 98.19 72 HIS A O 1
ATOM 593 N N . ILE A 1 73 ? -8.385 -5.396 -4.228 1.00 97.75 73 ILE A N 1
ATOM 594 C CA . ILE A 1 73 ? -6.926 -5.293 -4.195 1.00 97.75 73 ILE A CA 1
ATOM 595 C C . ILE A 1 73 ? -6.501 -4.273 -5.246 1.00 97.75 73 ILE A C 1
ATOM 597 O O . ILE A 1 73 ? -6.809 -4.419 -6.427 1.00 97.75 73 ILE A O 1
ATOM 601 N N . MET A 1 74 ? -5.776 -3.251 -4.808 1.00 97.44 74 MET A N 1
ATOM 602 C CA . MET A 1 74 ? -5.111 -2.277 -5.662 1.00 97.44 74 MET A CA 1
ATOM 603 C C . MET A 1 74 ? -3.605 -2.441 -5.480 1.00 97.44 74 MET A C 1
ATOM 605 O O . MET A 1 74 ? -3.115 -2.385 -4.356 1.00 97.44 74 MET A O 1
ATOM 609 N N . VAL A 1 75 ? -2.876 -2.654 -6.572 1.00 95.06 75 VAL A N 1
ATOM 610 C CA . VAL A 1 75 ? -1.418 -2.831 -6.559 1.00 95.06 75 VAL A CA 1
ATOM 611 C C . VAL A 1 75 ? -0.801 -1.866 -7.555 1.00 95.06 75 VAL A C 1
ATOM 613 O O . VAL A 1 75 ? -1.276 -1.755 -8.686 1.00 95.06 75 VAL A O 1
ATOM 616 N N . GLU A 1 76 ? 0.247 -1.168 -7.137 1.00 92.25 76 GLU A N 1
ATOM 617 C CA . GLU A 1 76 ? 1.056 -0.347 -8.026 1.00 92.25 76 GLU A CA 1
ATOM 618 C C . GLU A 1 76 ? 1.746 -1.223 -9.085 1.00 92.25 76 GLU A C 1
ATOM 620 O O . GLU A 1 76 ? 2.322 -2.265 -8.786 1.00 92.25 76 GLU A O 1
ATOM 625 N N . CYS A 1 77 ? 1.638 -0.834 -10.354 1.00 87.00 77 CYS A N 1
ATOM 626 C CA . CYS A 1 77 ? 2.176 -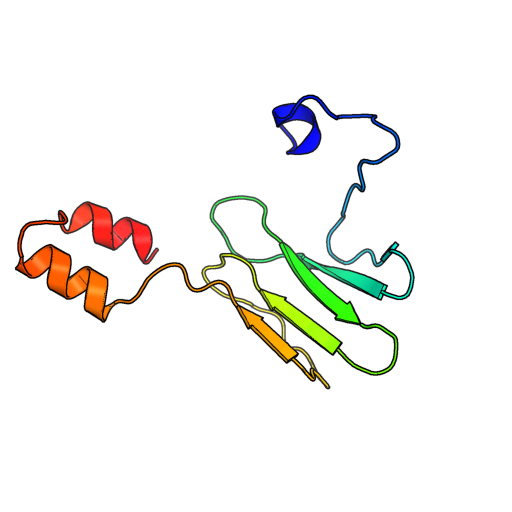1.587 -11.488 1.00 87.00 77 CYS A CA 1
ATOM 627 C C . CYS A 1 77 ? 3.099 -0.677 -12.299 1.00 87.00 77 CYS A C 1
ATOM 629 O O . CYS A 1 77 ? 2.685 -0.061 -13.281 1.00 87.00 77 CYS A O 1
ATOM 631 N N . ASN A 1 78 ? 4.354 -0.584 -11.860 1.00 83.50 78 ASN A N 1
ATOM 632 C CA . ASN A 1 78 ? 5.30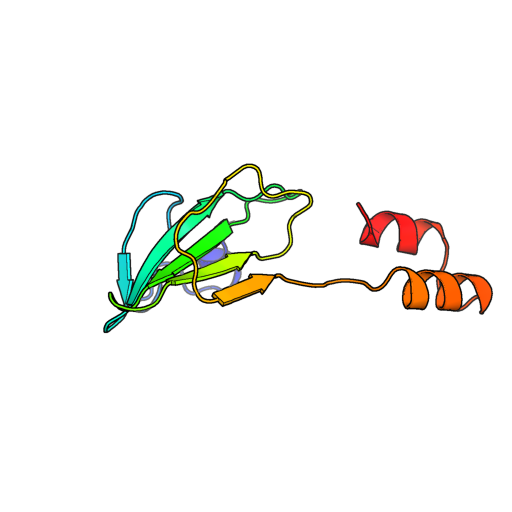4 0.420 -12.346 1.00 83.50 78 ASN A CA 1
ATOM 633 C C . ASN A 1 78 ? 5.935 0.112 -13.700 1.00 83.50 78 ASN A C 1
ATOM 635 O O . ASN A 1 78 ? 6.432 1.016 -14.377 1.00 83.50 78 ASN A O 1
ATOM 639 N N . HIS A 1 79 ? 5.901 -1.144 -14.131 1.00 78.56 79 HIS A N 1
ATOM 640 C CA . HIS A 1 79 ? 6.448 -1.525 -15.417 1.00 78.56 79 HIS A CA 1
ATOM 641 C C . HIS A 1 79 ? 5.743 -2.741 -16.014 1.00 78.56 79 HIS A C 1
ATOM 643 O O . HIS A 1 79 ? 5.248 -3.621 -15.316 1.00 78.56 79 HIS A O 1
ATOM 649 N N . SER A 1 80 ? 5.739 -2.791 -17.345 1.00 85.25 80 SER A N 1
ATOM 650 C CA . SER A 1 80 ? 5.429 -3.993 -18.112 1.00 85.25 80 SER A CA 1
ATOM 651 C C . SER A 1 80 ? 6.727 -4.519 -18.707 1.00 85.25 80 SER A C 1
ATOM 653 O O . SER A 1 80 ? 7.395 -3.798 -19.451 1.00 85.25 80 SER A O 1
ATOM 655 N N . TYR A 1 81 ? 7.073 -5.769 -18.395 1.00 85.19 81 TYR A N 1
ATOM 656 C CA . TYR A 1 81 ? 8.250 -6.436 -18.955 1.00 85.19 81 TYR A CA 1
ATOM 657 C C . TYR A 1 81 ? 8.221 -6.461 -20.481 1.00 85.19 81 TYR A C 1
ATOM 659 O O . TYR A 1 81 ? 9.242 -6.226 -21.111 1.00 85.19 81 TYR A O 1
ATOM 667 N N . GLU A 1 82 ? 7.049 -6.680 -21.076 1.00 89.38 82 GLU A N 1
ATOM 668 C CA . GLU A 1 82 ? 6.870 -6.677 -22.528 1.00 89.38 82 GLU A CA 1
ATOM 669 C C . GLU A 1 82 ? 7.243 -5.317 -23.133 1.00 89.38 82 GLU A C 1
ATOM 671 O O . GLU A 1 82 ? 8.057 -5.243 -24.050 1.00 89.38 82 GLU A O 1
ATOM 676 N N . ILE A 1 83 ? 6.719 -4.227 -22.562 1.00 88.38 83 ILE A N 1
ATOM 677 C CA . ILE A 1 83 ? 7.012 -2.864 -23.032 1.00 88.38 83 ILE A CA 1
ATOM 678 C C . ILE A 1 83 ? 8.485 -2.510 -22.800 1.00 88.38 83 ILE A C 1
ATOM 680 O O . ILE A 1 83 ? 9.095 -1.833 -23.630 1.00 88.38 83 ILE A O 1
ATOM 684 N N . LEU A 1 84 ? 9.062 -2.932 -21.671 1.00 88.25 84 LEU A N 1
ATOM 685 C CA . LEU A 1 84 ? 10.473 -2.699 -21.372 1.00 88.25 84 LEU A CA 1
ATOM 686 C C . LEU A 1 84 ? 11.384 -3.434 -22.359 1.00 88.25 84 LEU A C 1
ATOM 688 O O . LEU A 1 84 ? 12.269 -2.793 -22.920 1.00 88.25 84 LEU A O 1
ATOM 692 N N . ASN A 1 85 ? 11.119 -4.717 -22.619 1.00 89.06 85 ASN A N 1
ATOM 693 C CA . ASN A 1 85 ? 11.858 -5.522 -23.591 1.00 89.06 85 ASN A CA 1
ATOM 694 C C . ASN A 1 85 ? 11.783 -4.899 -24.987 1.00 89.06 85 ASN A C 1
ATOM 696 O O . ASN A 1 85 ? 12.821 -4.623 -25.580 1.00 89.06 85 ASN A O 1
ATOM 700 N N . GLN A 1 86 ? 10.578 -4.551 -25.457 1.00 92.06 86 GLN A N 1
ATOM 701 C CA . GLN A 1 86 ? 10.401 -3.925 -26.771 1.00 92.06 86 GLN A CA 1
ATOM 702 C C . GLN A 1 86 ? 11.212 -2.628 -26.900 1.00 92.06 86 GLN A C 1
ATOM 704 O O . GLN A 1 86 ? 11.837 -2.373 -27.922 1.00 92.06 86 GLN A O 1
ATOM 709 N N . ARG A 1 87 ? 11.258 -1.804 -25.844 1.00 89.38 87 ARG A N 1
ATOM 710 C CA . ARG A 1 87 ? 12.040 -0.558 -25.856 1.00 89.38 87 ARG A CA 1
ATOM 711 C C . ARG A 1 87 ? 13.549 -0.785 -25.869 1.00 89.38 87 ARG A C 1
ATOM 713 O O . ARG A 1 87 ? 14.261 0.086 -26.372 1.00 89.38 87 ARG A O 1
ATOM 720 N N . VAL A 1 88 ? 14.033 -1.879 -25.282 1.00 90.81 88 VAL A N 1
ATOM 721 C CA . VAL A 1 88 ? 15.445 -2.276 -25.373 1.00 90.81 88 VAL A CA 1
ATOM 722 C C . VAL A 1 88 ? 15.759 -2.739 -26.793 1.00 90.81 88 VAL A C 1
ATOM 724 O O . VAL A 1 88 ? 16.715 -2.236 -27.382 1.00 90.81 88 VAL A O 1
ATOM 727 N N . ASP A 1 89 ? 14.911 -3.594 -27.368 1.00 91.88 89 ASP A N 1
ATOM 728 C CA . ASP A 1 89 ? 15.062 -4.107 -28.736 1.00 91.88 89 ASP A CA 1
ATOM 729 C C . ASP A 1 89 ? 15.039 -2.977 -29.781 1.00 91.88 89 ASP A C 1
ATOM 731 O O . ASP A 1 89 ? 15.855 -2.951 -30.703 1.00 91.88 89 ASP A O 1
ATOM 735 N N . ASP A 1 90 ? 14.173 -1.977 -29.584 1.00 94.12 90 ASP A N 1
ATOM 736 C CA . ASP A 1 90 ? 14.073 -0.781 -30.432 1.00 94.12 90 ASP A CA 1
ATOM 737 C C . ASP A 1 90 ? 15.233 0.221 -30.214 1.00 94.12 90 ASP A C 1
ATOM 739 O O . ASP A 1 90 ? 15.250 1.305 -30.805 1.00 94.12 90 ASP A O 1
ATOM 743 N N . GLY A 1 91 ? 16.181 -0.074 -29.315 1.00 90.38 91 GLY A N 1
ATOM 744 C CA . GLY A 1 91 ? 17.306 0.805 -28.963 1.00 90.38 91 GLY A CA 1
ATOM 745 C C . GLY A 1 91 ? 16.907 2.088 -28.219 1.00 90.38 91 GLY A C 1
ATOM 746 O O . GLY A 1 91 ? 17.727 2.990 -28.036 1.00 90.38 91 GLY A O 1
ATOM 747 N N . CYS A 1 92 ? 15.651 2.189 -27.779 1.00 89.69 92 CYS A N 1
ATOM 748 C CA . CYS A 1 92 ? 15.080 3.361 -27.109 1.00 89.69 92 CYS A CA 1
ATOM 749 C C . CYS A 1 92 ? 15.335 3.375 -25.591 1.00 89.69 92 CYS A C 1
ATOM 751 O O . CYS A 1 92 ? 15.153 4.406 -24.934 1.00 89.69 92 CYS A O 1
ATOM 753 N N . LEU A 1 93 ? 15.746 2.242 -25.015 1.00 88.12 93 LEU A N 1
ATOM 754 C CA . LEU A 1 93 ? 16.084 2.083 -23.605 1.00 88.12 93 LEU A CA 1
ATOM 755 C C . LEU A 1 93 ? 17.382 1.284 -23.465 1.00 88.12 93 LEU A C 1
ATOM 757 O O . LEU A 1 93 ? 17.518 0.197 -24.005 1.00 88.12 93 LEU A O 1
ATOM 761 N N . HIS A 1 94 ? 18.337 1.804 -22.700 1.00 88.88 94 HIS A N 1
ATOM 762 C CA . HIS A 1 94 ? 19.566 1.070 -22.404 1.00 88.88 94 HIS A CA 1
ATOM 763 C C . HIS A 1 94 ? 19.294 -0.029 -21.361 1.00 88.88 94 HIS A C 1
ATOM 765 O O . HIS A 1 94 ? 18.682 0.261 -20.333 1.00 88.88 94 HIS A O 1
ATOM 771 N N . GLU A 1 95 ? 19.824 -1.241 -21.555 1.00 84.94 95 GLU A N 1
ATOM 772 C CA . GLU A 1 95 ? 19.599 -2.420 -20.688 1.00 84.94 95 GLU A CA 1
ATOM 773 C C . GLU A 1 95 ? 19.804 -2.134 -19.191 1.00 84.94 95 GLU A C 1
ATOM 775 O O . GLU A 1 95 ? 18.908 -2.343 -18.382 1.00 84.94 95 GLU A O 1
ATOM 780 N N . LYS A 1 96 ? 20.928 -1.509 -18.816 1.00 86.69 96 LYS A N 1
ATOM 781 C CA . LYS A 1 96 ? 21.197 -1.077 -17.427 1.00 86.69 96 LYS A CA 1
ATOM 782 C C . LYS A 1 96 ? 20.104 -0.206 -16.796 1.00 86.69 96 LYS A C 1
ATOM 784 O O . LYS A 1 96 ? 19.975 -0.159 -15.576 1.00 86.69 96 LYS A O 1
ATOM 789 N N . ARG A 1 97 ? 19.354 0.558 -17.598 1.00 82.44 97 ARG A N 1
ATOM 790 C CA . ARG A 1 97 ? 18.226 1.358 -17.102 1.00 82.44 97 ARG A CA 1
ATOM 791 C C . ARG A 1 97 ? 16.994 0.487 -16.870 1.00 82.44 97 ARG A C 1
ATOM 793 O O . ARG A 1 97 ? 16.270 0.761 -15.924 1.00 82.44 97 ARG A O 1
ATOM 800 N N . MET A 1 98 ? 16.782 -0.541 -17.689 1.00 82.94 98 MET A N 1
ATOM 801 C CA . MET A 1 98 ? 15.735 -1.543 -17.486 1.00 82.94 98 MET A CA 1
ATOM 802 C C . MET A 1 98 ? 15.991 -2.377 -16.226 1.00 82.94 98 MET A C 1
ATOM 804 O O . MET A 1 98 ? 15.080 -2.523 -15.419 1.00 82.94 98 MET A O 1
ATOM 808 N N . GLU A 1 99 ? 17.227 -2.840 -16.007 1.00 81.75 99 GLU A N 1
ATOM 809 C CA . GLU A 1 99 ? 17.604 -3.612 -14.808 1.00 81.75 99 GLU A CA 1
ATOM 810 C C . GLU A 1 99 ? 17.233 -2.885 -13.511 1.00 81.75 99 GLU A C 1
ATOM 812 O O . GLU A 1 99 ? 16.783 -3.506 -12.561 1.00 81.75 99 GLU A O 1
ATOM 817 N N . ARG A 1 100 ? 17.365 -1.555 -13.485 1.00 78.56 100 ARG A N 1
ATOM 818 C CA . ARG A 1 100 ? 17.007 -0.727 -12.325 1.00 78.56 100 ARG A CA 1
ATOM 819 C C . ARG A 1 100 ? 15.506 -0.543 -12.112 1.00 78.56 100 ARG A C 1
ATOM 821 O O . ARG A 1 100 ? 15.121 -0.153 -11.022 1.00 78.56 100 ARG A O 1
ATOM 828 N N . LEU A 1 101 ? 14.688 -0.721 -13.147 1.00 75.19 101 LEU A N 1
ATOM 829 C CA . LEU A 1 101 ? 13.230 -0.569 -13.052 1.00 75.19 101 LEU A CA 1
ATOM 830 C C . LEU A 1 101 ? 12.550 -1.834 -12.522 1.00 75.19 101 LEU A C 1
ATOM 832 O O . LEU A 1 101 ? 11.408 -1.759 -12.091 1.00 75.19 101 LEU A O 1
ATOM 836 N N . ILE A 1 102 ? 13.241 -2.969 -12.621 1.00 74.31 102 ILE A N 1
ATOM 837 C CA . ILE A 1 102 ? 12.756 -4.312 -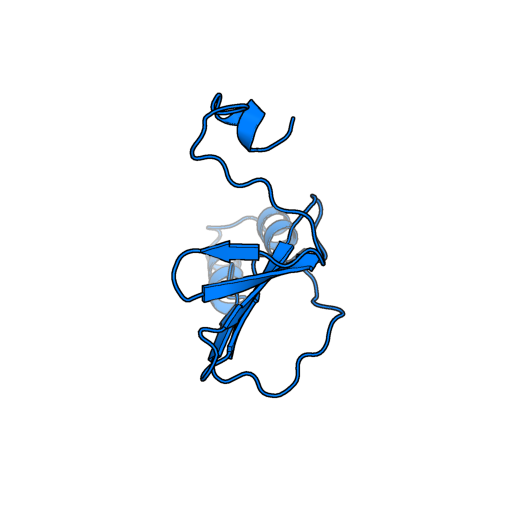12.280 1.00 74.31 102 ILE A CA 1
ATOM 838 C C . ILE A 1 102 ? 13.270 -4.766 -10.899 1.00 74.31 102 ILE A C 1
ATOM 840 O O . ILE A 1 102 ? 12.815 -5.784 -10.382 1.00 74.31 102 ILE A O 1
ATOM 844 N N . GLN A 1 103 ? 14.242 -4.037 -10.339 1.00 61.19 103 GLN A N 1
ATOM 845 C CA . GLN A 1 103 ? 14.833 -4.308 -9.026 1.00 61.19 103 GLN A CA 1
ATOM 846 C C . GLN A 1 103 ? 13.822 -4.200 -7.897 1.00 61.19 103 GLN A C 1
ATOM 848 O O . GLN A 1 103 ? 12.932 -3.331 -8.003 1.00 61.19 103 GLN A O 1
#

Organism: NCBI:txid408170

InterPro domains:
  IPR036866 Ribonuclease Z/Hydroxyacylglutathione hydrolase-like [G3DSA:3.60.15.10] (1-99)
  IPR036866 Ribonuclease Z/Hydroxyacylglutathione hydrolase-like [SSF56281] (13-88)

=== Feature glossary ===
The record interleaves many kinds of information about one protein. Here is each kind framed as the question it answers.

Q: What does the local fold look like, residue by residue?
A: The Foldseek 3Di string encodes local tertiary geometry as a 20-letter alphabet — one character per residue — derived from the relative positions of nearby Cα atoms. Unlike the amino-acid sequence, 3Di is a direct function of the 3D structure, so two proteins with the same fold have similar 3Di strings even at low sequence identity.

Q: Which residues are in helices, strands, or loops?
A: The SS8 string is DSSP's per-residue secondary-structure call. α-helix (H) means an i→i+4 H-bond ladder; β-strand (E) means the residue participates in a β-sheet; 3₁₀ (G) and π (I) are tighter and wider helices; T/S are turns/bends; '-' is loop.

Q: How big and how compact is the whole molecule?
A: Radius of gyration (Rg) is the root-mean-square distance of Cα atoms from their centroid — a single number for overall size and compactness. A globular domain of N residues has Rg ≈ 2.2·N^0.38 Å; an extended or disordered chain has a much larger Rg. The Cα contact count is the number of residue pairs whose Cα atoms are within 8 Å and are more than four positions apart in sequence — a standard proxy for tertiary packing density. The bounding box is the smallest axis-aligned box enclosing all Cα atoms.

Q: Where is each backbone atom in 3D?
A: Structure coordinates are given as an mmCIF _atom_site loop: one row per atom with element, residue name, chain id, sequence number, and x/y/z position in Å. Only the four main-chain atoms per residue are included here; side chains are omitted to keep the record compact.

Q: What is the amino-acid chain?
A: Primary structure: the covalent order of the twenty standard amino acids along the backbone. Two proteins with the same sequence will (almost always) fold to the same structure; two with 30% identity often share a fold but not the details.

Q: What if only a Cα trace is available?
A: Three-state secondary structure (P-SEA) collapses the eight DSSP classes into helix (a), strand (b), and coil (c). P-SEA assigns these from Cα geometry alone — distances and angles — without requiring backbone oxygens, so it works on any Cα trace.

Q: What family and function is it annotated with?
A: Database cross-references. InterPro integrates a dozen domain/family signature databases into unified entries with residue-range hits. GO terms attach function/process/location labels with evidence codes. CATH codes position the fold in a four-level structural taxonomy. Organism is the NCBI-taxonomy species name.

Q: How confident is the AlphaFold model at each residue?
A: pLDDT is the predicted lDDT-Cα score: AlphaFold's confidence that the local environment of each residue (all inter-atomic distances within 15 Å) is correctly placed. It is a per-residue number between 0 and 100, with higher meaning more reliable.

Q: How mobile is each atom in the crystal?
A: B-factor (Debye–Waller factor) reflects atomic displacement in the crystal lattice. It is an experimental observable (units Å²), not a prediction; low values mean the atom is pinned down, high values mean it moves or is heterogeneous across the crystal.

Q: Which residues are buried vs exposed?
A: SASA measures how much of the protein is reachable by solvent. It is computed by rolling a water-sized probe over the atomic surface and summing the exposed area (Å²). Per-residue SASA distinguishes core (buried, low SASA) from surface (exposed, high SASA) residues; total SASA is a whole-molecule size measure.

Q: What do the diagnostic plots show?
A: Plot images: a contact map (which residues are close in 3D, as an N×N binary image), a Ramachandran scatter (backbone torsion angles, revealing secondary-structure composition at a glance), and — for AlphaFold structures — a PAE heatmap (pairwise prediction confidence).

Q: What known structures does this most resemble?
A: The Foldseek neighbor list gives the closest experimentally determined structures in the PDB, ranked by structural alignment. TM-score near 1 means near-identical fold; near 0.3 means only rough topology match. This is how one finds what a novel AlphaFold prediction most resembles in the solved-structure universe.

Q: Are the domains correctly placed relative to each other?
A: Predicted aligned error is AlphaFold's pairwise confidence. Unlike pLDDT (per-residue), PAE is per-residue-pair and captures whether two parts of the structure are correctly placed relative to each other. Units are ångströms of expected positional error.

Q: What do the rendered images show?
A: Structure images are PyMOL renders from six orthogonal camera directions. Cartoon representation draws helices as coils and strands as arrows; sticks shows the backbone as bonds; surface shows the solvent-excluded envelope. Rainbow coloring maps sequence position to hue (blue→red, N→C); chain coloring assigns a distinct color per polypeptide.

Q: What are the backbone torsion angles?
A: φ (phi) and ψ (psi) are the two rotatable backbone dihedrals per residue: φ is the C(i-1)–N–Cα–C torsion, ψ is the N–Cα–C–N(i+1) torsion, both in degrees on (−180°, 180°]. α-helical residues cluster near (−60°, −45°); β-strand residues near (−120°, +130°). A Ramachandran plot is simply a scatter of (φ, ψ) for every residue.